Protein AF-A0A9E2NNM4-F1 (afdb_monomer_lite)

Secondary structure (DSSP, 8-state):
-HHHH--B-SSTTPPPB--HHHHHHHHHHTS---TTTSSSHHHHHHHHHHHTT--GGGGTTEEE-HHHHH---TT---HHHHHHHTTSSEEEEEETTTEEEEE-SSHHHHHHHHHHHHHHHS---------

Organism: NCBI:txid2838471

Structure (mmCIF, N/CA/C/O backbone):
data_AF-A0A9E2NNM4-F1
#
_entry.id   AF-A0A9E2NNM4-F1
#
loop_
_atom_site.group_PDB
_atom_site.id
_atom_site.type_symbol
_atom_site.label_atom_id
_atom_site.label_alt_id
_atom_site.label_comp_id
_atom_site.label_asym_id
_atom_site.label_entity_id
_atom_site.label_seq_id
_atom_site.pdbx_PDB_ins_code
_atom_site.Cartn_x
_atom_site.Cartn_y
_atom_site.Cartn_z
_atom_site.occupancy
_atom_site.B_iso_or_equiv
_atom_site.auth_seq_id
_atom_site.auth_comp_id
_atom_site.auth_asym_id
_atom_site.auth_atom_id
_atom_site.pdbx_PDB_model_num
ATOM 1 N N . MET A 1 1 ? -16.851 -2.921 10.189 1.00 48.88 1 MET A N 1
ATOM 2 C CA . MET A 1 1 ? -15.656 -3.778 10.384 1.00 48.88 1 MET A CA 1
ATOM 3 C C . MET A 1 1 ? -15.176 -4.403 9.088 1.00 48.88 1 MET A C 1
ATOM 5 O O . MET A 1 1 ? -14.120 -3.979 8.652 1.00 48.88 1 MET A O 1
ATOM 9 N N . LYS A 1 2 ? -15.917 -5.325 8.443 1.00 50.09 2 LYS A N 1
ATOM 10 C CA . LYS A 1 2 ? -15.456 -5.930 7.176 1.00 50.09 2 LYS A CA 1
ATOM 11 C C . LYS A 1 2 ? -15.072 -4.897 6.112 1.00 50.09 2 LYS A C 1
ATOM 13 O O . LYS A 1 2 ? -13.930 -4.844 5.707 1.00 50.09 2 LYS A O 1
ATOM 18 N N . GLN A 1 3 ? -15.972 -3.990 5.756 1.00 52.69 3 GLN A N 1
ATOM 19 C CA . GLN A 1 3 ? -15.699 -3.019 4.686 1.00 52.69 3 GLN A CA 1
ATOM 20 C C . GLN A 1 3 ? -14.535 -2.044 4.953 1.00 52.69 3 GLN A C 1
ATOM 22 O O . GLN A 1 3 ? -13.982 -1.535 3.990 1.00 52.69 3 GLN A O 1
ATOM 27 N N . GLN A 1 4 ? -14.160 -1.804 6.217 1.00 50.91 4 GLN A N 1
ATOM 28 C CA . GLN A 1 4 ? -13.125 -0.816 6.570 1.00 50.91 4 GLN A CA 1
ATOM 29 C C . GLN A 1 4 ? -11.740 -1.428 6.760 1.00 50.91 4 GLN A C 1
ATOM 31 O O . GLN A 1 4 ? -10.722 -0.770 6.581 1.00 50.91 4 GLN A O 1
ATOM 36 N N . TYR A 1 5 ? -11.685 -2.691 7.179 1.00 51.00 5 TYR A N 1
ATOM 37 C CA . TYR A 1 5 ? -10.430 -3.302 7.602 1.00 51.00 5 TYR A CA 1
ATOM 38 C C . TYR A 1 5 ? -10.123 -4.606 6.866 1.00 51.00 5 TYR A C 1
ATOM 40 O O . TYR A 1 5 ? -8.974 -5.025 6.903 1.00 51.00 5 TYR A O 1
ATOM 48 N N . ASP A 1 6 ? -11.120 -5.271 6.273 1.00 58.72 6 ASP A N 1
ATOM 49 C CA . ASP A 1 6 ? -10.962 -6.541 5.552 1.00 58.72 6 ASP A CA 1
ATOM 50 C C . ASP A 1 6 ? -10.355 -6.295 4.163 1.00 58.72 6 ASP A C 1
ATOM 52 O O . ASP A 1 6 ? -10.409 -5.179 3.637 1.00 58.72 6 ASP A O 1
ATOM 56 N N . GLY A 1 7 ? -9.795 -7.350 3.573 1.00 60.72 7 GLY A N 1
ATOM 57 C CA . GLY A 1 7 ? -9.241 -7.328 2.218 1.00 60.72 7 GLY A CA 1
ATOM 58 C C . GLY A 1 7 ? -7.717 -7.266 2.129 1.00 60.72 7 GLY A C 1
ATOM 59 O O . GLY A 1 7 ? -7.199 -7.357 1.021 1.00 60.72 7 GLY A O 1
ATOM 60 N N . TYR A 1 8 ? -6.978 -7.183 3.243 1.00 64.44 8 TYR A N 1
ATOM 61 C CA . TYR A 1 8 ? -5.522 -7.343 3.198 1.00 64.44 8 TYR A CA 1
ATOM 62 C C . TYR A 1 8 ? -5.153 -8.826 3.074 1.00 64.44 8 TYR A C 1
ATOM 64 O O . TYR A 1 8 ? -5.640 -9.652 3.839 1.00 64.44 8 TYR A O 1
ATOM 72 N N . HIS A 1 9 ? -4.276 -9.184 2.144 1.00 68.75 9 HIS A N 1
ATOM 73 C CA . HIS A 1 9 ? -3.866 -10.562 1.888 1.00 68.75 9 HIS A CA 1
ATOM 74 C C . HIS A 1 9 ? -2.354 -10.728 2.066 1.00 68.75 9 HIS A C 1
ATOM 76 O O . HIS A 1 9 ? -1.557 -10.026 1.449 1.00 68.75 9 HIS A O 1
ATOM 82 N N . PHE A 1 10 ? -1.961 -11.712 2.883 1.00 65.81 10 PHE A N 1
ATOM 83 C CA . PHE A 1 10 ? -0.558 -12.097 3.106 1.00 65.81 10 PHE A CA 1
ATOM 84 C C . PHE A 1 10 ? -0.097 -13.274 2.226 1.00 65.81 10 PHE A C 1
ATOM 86 O O . PHE A 1 10 ? 1.061 -13.672 2.300 1.00 65.81 10 PHE A O 1
ATOM 93 N N . SER A 1 11 ? -0.987 -13.897 1.444 1.00 65.56 11 SER A N 1
ATOM 94 C CA . SER A 1 11 ? -0.642 -15.080 0.643 1.00 65.56 11 SER A CA 1
ATOM 95 C C . SER A 1 11 ? -1.477 -15.197 -0.631 1.00 65.56 11 SER A C 1
ATOM 97 O O . SER A 1 11 ? -2.582 -14.662 -0.705 1.00 65.56 11 SER A O 1
ATOM 99 N N . LYS A 1 12 ? -0.961 -15.966 -1.602 1.00 63.03 12 LYS A N 1
ATOM 100 C CA . LYS A 1 12 ? -1.568 -16.217 -2.927 1.00 63.03 12 LYS A CA 1
ATOM 101 C C . LYS A 1 12 ? -3.003 -16.764 -2.876 1.00 63.03 12 LYS A C 1
ATOM 103 O O . LYS A 1 12 ? -3.746 -16.588 -3.831 1.00 63.03 12 LYS A O 1
ATOM 108 N N . GLN A 1 13 ? -3.372 -17.461 -1.801 1.00 59.34 13 GLN A N 1
ATOM 109 C CA . GLN A 1 13 ? -4.675 -18.126 -1.622 1.00 59.34 13 GLN A CA 1
ATOM 110 C C . GLN A 1 13 ? -5.333 -17.752 -0.282 1.00 59.34 13 GLN A C 1
ATOM 112 O O . GLN A 1 13 ? -6.146 -18.501 0.257 1.00 59.34 13 GLN A O 1
ATOM 117 N N . GLY A 1 14 ? -4.943 -16.616 0.297 1.00 57.97 14 GLY A N 1
ATOM 118 C CA . GLY A 1 14 ? -5.392 -16.215 1.624 1.00 57.97 14 GLY A CA 1
ATOM 119 C C . GLY A 1 14 ? -6.848 -15.760 1.658 1.00 57.97 14 GLY A C 1
ATOM 120 O O . GLY A 1 14 ? -7.365 -15.208 0.694 1.00 57.97 14 GLY A O 1
ATOM 121 N N . ILE A 1 15 ? -7.492 -15.944 2.809 1.00 61.75 15 ILE A N 1
ATOM 122 C CA . ILE A 1 15 ? -8.699 -15.194 3.171 1.00 61.75 15 ILE A CA 1
ATOM 123 C C . ILE A 1 15 ? -8.251 -13.756 3.461 1.00 61.75 15 ILE A C 1
ATOM 125 O O . ILE A 1 15 ? -7.211 -13.573 4.099 1.00 61.75 15 ILE A O 1
ATOM 129 N N . GLY A 1 16 ? -9.021 -12.759 3.020 1.00 61.41 16 GLY A N 1
ATOM 130 C CA . GLY A 1 16 ? -8.820 -11.370 3.428 1.00 61.41 16 GLY A CA 1
ATOM 131 C C . GLY A 1 16 ? -8.739 -11.278 4.951 1.00 61.41 16 GLY A C 1
ATOM 132 O O . GLY A 1 16 ? -9.567 -11.838 5.673 1.00 61.41 16 GLY A O 1
ATOM 133 N N . VAL A 1 17 ? -7.684 -10.650 5.450 1.00 63.28 17 VAL A N 1
ATOM 134 C CA . VAL A 1 17 ? -7.496 -10.415 6.875 1.00 63.28 17 VAL A CA 1
ATOM 135 C C . VAL A 1 17 ? -7.578 -8.935 7.175 1.00 63.28 17 VAL A C 1
ATOM 137 O O . VAL A 1 17 ? -7.352 -8.072 6.325 1.00 63.28 17 VAL A O 1
ATOM 140 N N . TYR A 1 18 ? -7.908 -8.651 8.428 1.00 62.16 18 TYR A N 1
ATOM 141 C CA . TYR A 1 18 ? -7.928 -7.292 8.913 1.00 62.16 18 TYR A CA 1
ATOM 142 C C . TYR A 1 18 ? -6.519 -6.707 8.960 1.00 62.16 18 TYR A C 1
ATOM 144 O O . TYR A 1 18 ? -5.602 -7.376 9.439 1.00 62.16 18 TYR A O 1
ATOM 152 N N . ASN A 1 19 ? -6.350 -5.452 8.536 1.00 67.69 19 ASN A N 1
ATOM 153 C CA . ASN A 1 19 ? -5.079 -4.755 8.726 1.00 67.69 19 ASN A CA 1
ATOM 154 C C . ASN A 1 19 ? -4.681 -4.764 10.215 1.00 67.69 19 ASN A C 1
ATOM 156 O O . ASN A 1 19 ? -5.420 -4.222 11.050 1.00 67.69 19 ASN A O 1
ATOM 160 N N . PRO A 1 20 ? -3.527 -5.364 10.572 1.00 62.47 20 PRO A N 1
ATOM 161 C CA . PRO A 1 20 ? -3.138 -5.546 11.968 1.00 62.47 20 PRO A CA 1
ATOM 162 C C . PRO A 1 20 ? -3.001 -4.220 12.718 1.00 62.47 20 PRO A C 1
ATOM 164 O O . PRO A 1 20 ? -3.361 -4.121 13.890 1.00 62.47 20 PRO A O 1
ATOM 167 N N . PHE A 1 21 ? -2.523 -3.180 12.037 1.00 64.88 21 PHE A N 1
ATOM 168 C CA . PHE A 1 21 ? -2.330 -1.856 12.607 1.00 64.88 21 PHE A CA 1
ATOM 169 C C . PHE A 1 21 ? -3.664 -1.155 12.895 1.00 64.88 21 PHE A C 1
ATOM 171 O O . PHE A 1 21 ? -3.857 -0.595 13.982 1.00 64.88 21 PHE A O 1
ATOM 178 N N . SER A 1 22 ? -4.620 -1.229 11.968 1.00 65.06 22 SER A N 1
ATOM 179 C CA . SER A 1 22 ? -5.970 -0.697 12.174 1.00 65.06 22 SER A CA 1
ATOM 180 C C . SER A 1 22 ? -6.686 -1.413 13.320 1.00 65.06 22 SER A C 1
ATOM 182 O O . SER A 1 22 ? -7.300 -0.762 14.167 1.00 65.06 22 SER A O 1
ATOM 184 N N . LEU A 1 23 ? -6.549 -2.741 13.398 1.00 68.31 23 LEU A N 1
ATOM 185 C CA . LEU A 1 23 ? -7.165 -3.563 14.438 1.00 68.31 23 LEU A CA 1
ATOM 186 C C . LEU A 1 23 ? -6.614 -3.227 15.836 1.00 68.31 23 LEU A C 1
ATOM 188 O O . LEU A 1 23 ? -7.382 -3.038 16.780 1.00 68.31 23 LEU A O 1
ATOM 192 N N . LEU A 1 24 ? -5.289 -3.087 15.964 1.00 71.06 24 LEU A N 1
ATOM 193 C CA . LEU A 1 24 ? -4.633 -2.690 17.215 1.00 71.06 24 LEU A CA 1
ATOM 194 C C . LEU A 1 24 ? -5.104 -1.311 17.697 1.00 71.06 24 LEU A C 1
ATOM 196 O O . LEU A 1 24 ? -5.375 -1.131 18.886 1.00 71.06 24 LEU A O 1
ATOM 200 N N . ASN A 1 25 ? -5.238 -0.341 16.789 1.00 63.84 25 ASN A N 1
ATOM 201 C CA . ASN A 1 25 ? -5.719 0.995 17.138 1.00 63.84 25 ASN A CA 1
ATOM 202 C C . ASN A 1 25 ? -7.202 1.005 17.521 1.00 63.84 25 ASN A C 1
ATOM 204 O O . ASN A 1 25 ? -7.552 1.641 18.517 1.00 63.84 25 ASN A O 1
ATOM 208 N N . ALA A 1 26 ? -8.045 0.257 16.804 1.00 72.81 26 ALA A N 1
ATOM 209 C CA . ALA A 1 26 ? -9.456 0.101 17.145 1.00 72.81 26 ALA A CA 1
ATOM 210 C C . ALA A 1 26 ? -9.636 -0.522 18.536 1.00 72.81 26 ALA A C 1
ATOM 212 O O . ALA A 1 26 ? -10.417 -0.018 19.343 1.00 72.81 26 ALA A O 1
ATOM 213 N N . PHE A 1 27 ? -8.853 -1.550 18.882 1.00 76.06 27 PHE A N 1
ATOM 214 C CA . PHE A 1 27 ? -8.879 -2.121 20.231 1.00 76.06 27 PHE A CA 1
ATOM 215 C C . PHE A 1 27 ? -8.355 -1.156 21.296 1.00 76.06 27 PHE A C 1
ATOM 217 O O . PHE A 1 27 ? -8.937 -1.060 22.378 1.00 76.06 27 PHE A O 1
ATOM 224 N N . LYS A 1 28 ? -7.286 -0.412 20.996 1.00 74.88 28 LYS A N 1
ATOM 225 C CA . LYS A 1 28 ? -6.687 0.548 21.930 1.00 74.88 28 LYS A CA 1
ATOM 226 C C . LYS A 1 28 ? -7.622 1.716 22.246 1.00 74.88 28 LYS A C 1
ATOM 228 O O . LYS A 1 28 ? -7.695 2.139 23.397 1.00 74.88 28 LYS A O 1
ATOM 233 N N . LYS A 1 29 ? -8.314 2.247 21.237 1.00 74.19 29 LYS A N 1
ATOM 234 C CA . LYS A 1 29 ? -9.179 3.430 21.359 1.00 74.19 29 LYS A CA 1
ATOM 235 C C . LYS A 1 29 ? -10.654 3.092 21.578 1.00 74.19 29 LYS A C 1
ATOM 237 O O . LYS A 1 29 ? -11.421 3.975 21.941 1.00 74.19 29 LYS A O 1
ATOM 242 N N . LYS A 1 30 ? -11.029 1.814 21.437 1.00 77.50 30 LYS A N 1
ATOM 243 C CA . LYS A 1 30 ? -12.399 1.293 21.591 1.00 77.50 30 LYS A CA 1
ATOM 244 C C . LYS A 1 30 ? -13.422 1.980 20.680 1.00 77.50 30 LYS A C 1
ATOM 246 O O . LYS A 1 30 ? -14.606 2.021 20.997 1.00 77.50 30 LYS A O 1
ATOM 251 N N . GLU A 1 31 ? -12.971 2.489 19.544 1.00 70.69 31 GLU A N 1
ATOM 252 C CA . GLU A 1 31 ? -13.806 3.099 18.515 1.00 70.69 31 GLU A CA 1
ATOM 253 C C . GLU A 1 31 ? -13.380 2.540 17.153 1.00 70.69 31 GLU A C 1
ATOM 255 O O . GLU A 1 31 ? -12.232 2.138 16.957 1.00 70.69 31 GLU A O 1
ATOM 260 N N . ILE A 1 32 ? -14.317 2.495 16.213 1.00 64.56 32 ILE A N 1
ATOM 261 C CA . ILE A 1 32 ? -14.016 2.201 14.815 1.00 64.56 32 ILE A CA 1
ATOM 262 C C . ILE A 1 32 ? -13.737 3.546 14.137 1.00 64.56 32 ILE A C 1
ATOM 264 O O . ILE A 1 32 ? -14.580 4.438 14.170 1.00 64.56 32 ILE A O 1
ATOM 268 N N . SER A 1 33 ? -12.548 3.705 13.563 1.00 59.47 33 SER A N 1
ATOM 269 C CA . SER A 1 33 ? -12.111 4.923 12.869 1.00 59.47 33 SER A CA 1
ATOM 270 C C . SER A 1 33 ? -11.092 4.578 11.779 1.00 59.47 33 SER A C 1
ATOM 272 O O . SER A 1 33 ? -10.580 3.456 11.743 1.00 59.47 33 SER A O 1
ATOM 274 N N . ASP A 1 34 ? -10.748 5.541 10.930 1.00 58.94 34 ASP A N 1
ATOM 275 C CA . ASP A 1 34 ? -9.881 5.364 9.754 1.00 58.94 34 ASP A CA 1
ATOM 276 C C . ASP A 1 34 ? -8.396 5.293 10.168 1.00 58.94 34 ASP A C 1
ATOM 278 O O . ASP A 1 34 ? -7.534 6.068 9.747 1.00 58.94 34 ASP A O 1
ATOM 282 N N . TYR A 1 35 ? -8.070 4.374 11.079 1.00 59.78 35 TYR A N 1
ATOM 283 C CA . TYR A 1 35 ? -6.713 4.158 11.584 1.00 59.78 35 TYR A CA 1
ATOM 284 C C . TYR A 1 35 ? -5.763 3.613 10.534 1.00 59.78 35 TYR A C 1
ATOM 286 O O . TYR A 1 35 ? -4.557 3.683 10.741 1.00 59.78 35 TYR A O 1
ATOM 294 N N . TRP A 1 36 ? -6.299 3.087 9.431 1.00 57.78 36 TRP A N 1
ATOM 295 C CA . TRP A 1 36 ? -5.505 2.787 8.244 1.00 57.78 36 TRP A CA 1
ATOM 296 C C . TRP A 1 36 ? -4.807 4.046 7.718 1.00 57.78 36 TRP A C 1
ATOM 298 O O . TRP A 1 36 ? -3.655 4.001 7.302 1.00 57.78 36 TRP A O 1
ATOM 308 N N . PHE A 1 37 ? -5.496 5.184 7.802 1.00 52.81 37 PHE A N 1
ATOM 309 C CA . PHE A 1 37 ? -5.099 6.424 7.156 1.00 52.81 37 PHE A CA 1
ATOM 310 C C . PHE A 1 37 ? -4.441 7.434 8.117 1.00 52.81 37 PHE A C 1
ATOM 312 O O . PHE A 1 37 ? -3.520 8.161 7.757 1.00 52.81 37 PHE A O 1
ATOM 319 N N . LYS A 1 38 ? -4.885 7.487 9.381 1.00 52.81 38 LYS A N 1
ATOM 320 C CA . LYS A 1 38 ? -4.609 8.615 10.297 1.00 52.81 38 LYS A CA 1
ATOM 321 C C . LYS A 1 38 ? -3.221 8.689 10.956 1.00 52.81 38 LYS A C 1
ATOM 323 O O . LYS A 1 38 ? -2.971 9.652 11.680 1.00 52.81 38 LYS A O 1
ATOM 328 N N . THR A 1 39 ? -2.317 7.726 10.783 1.00 52.19 39 THR A N 1
ATOM 329 C CA . THR A 1 39 ? -1.077 7.661 11.587 1.00 52.19 39 THR A CA 1
ATOM 330 C C . THR A 1 39 ? 0.187 7.999 10.799 1.00 52.19 39 THR A C 1
ATOM 332 O O . THR A 1 39 ? 0.987 7.120 10.527 1.00 52.19 39 THR A O 1
ATOM 335 N N . GLY A 1 40 ? 0.409 9.271 10.457 1.00 49.56 40 GLY A N 1
ATOM 336 C CA . GLY A 1 40 ? 1.728 9.800 10.045 1.00 49.56 40 GLY A CA 1
ATOM 337 C C . GLY A 1 40 ? 2.325 9.310 8.710 1.00 49.56 40 GLY A C 1
ATOM 338 O O . GLY A 1 40 ? 3.175 9.992 8.148 1.00 49.56 40 GLY A O 1
ATOM 339 N N . THR A 1 41 ? 1.856 8.192 8.163 1.00 59.19 41 THR A N 1
ATOM 340 C CA . THR A 1 41 ? 2.239 7.605 6.873 1.00 59.19 41 THR A CA 1
ATOM 341 C C . THR A 1 41 ? 1.884 8.451 5.639 1.00 59.19 41 THR A C 1
ATOM 343 O O . THR A 1 41 ? 2.665 8.424 4.688 1.00 59.19 41 THR A O 1
ATOM 346 N N . PRO A 1 42 ? 0.785 9.240 5.610 1.00 63.91 42 PRO A N 1
ATOM 347 C CA . PRO A 1 42 ? 0.361 9.896 4.375 1.00 63.91 42 PRO A CA 1
ATOM 348 C C . PRO A 1 42 ? 1.397 10.879 3.808 1.00 63.91 42 PRO A C 1
ATOM 350 O O . PRO A 1 42 ? 1.716 10.821 2.628 1.00 63.91 42 PRO A O 1
ATOM 353 N N . THR A 1 43 ? 2.004 11.736 4.637 1.00 66.94 43 THR A N 1
ATOM 354 C CA . THR A 1 43 ? 2.987 12.734 4.167 1.00 66.94 43 THR A CA 1
ATOM 355 C C . THR A 1 43 ? 4.304 12.107 3.705 1.00 66.94 43 THR A C 1
ATOM 357 O O . THR A 1 43 ? 4.932 12.617 2.782 1.00 66.94 43 THR A O 1
ATOM 360 N N . PHE A 1 44 ? 4.735 11.008 4.330 1.00 75.44 44 PHE A N 1
ATOM 361 C CA . PHE A 1 44 ? 5.927 10.278 3.897 1.00 75.44 44 PHE A CA 1
ATOM 362 C C . PHE A 1 44 ? 5.704 9.607 2.536 1.00 75.44 44 PHE A C 1
ATOM 364 O O . PHE A 1 44 ? 6.535 9.761 1.646 1.00 75.44 44 PHE A O 1
ATOM 371 N N . LEU A 1 45 ? 4.555 8.951 2.342 1.00 77.81 45 LEU A N 1
ATOM 372 C CA . LEU A 1 45 ? 4.206 8.313 1.069 1.00 77.81 45 LEU A CA 1
ATOM 373 C C . LEU A 1 45 ? 4.034 9.314 -0.073 1.00 77.81 45 LEU A C 1
ATOM 375 O O . LEU A 1 45 ? 4.434 9.021 -1.193 1.00 77.81 45 LEU A O 1
ATOM 379 N N . VAL A 1 46 ? 3.497 10.507 0.203 1.00 77.38 46 VAL A N 1
ATOM 380 C CA . VAL A 1 46 ? 3.443 11.589 -0.794 1.00 77.38 46 VAL A CA 1
ATOM 381 C C . VAL A 1 46 ? 4.849 11.917 -1.292 1.00 77.38 46 VAL A C 1
ATOM 383 O O . VAL A 1 46 ? 5.091 11.910 -2.495 1.00 77.38 46 VAL A O 1
ATOM 386 N N . LYS A 1 47 ? 5.784 12.170 -0.367 1.00 78.50 47 LYS A N 1
ATOM 387 C CA . LYS A 1 47 ? 7.169 12.525 -0.709 1.00 78.50 47 LYS A CA 1
ATOM 388 C C . LYS A 1 47 ? 7.874 11.404 -1.461 1.00 78.50 47 LYS A C 1
ATOM 390 O O . LYS A 1 47 ? 8.624 11.685 -2.384 1.00 78.50 47 LYS A O 1
ATOM 395 N N . LEU A 1 48 ? 7.616 10.161 -1.067 1.00 84.00 48 LEU A N 1
ATOM 396 C CA . LEU A 1 48 ? 8.116 8.965 -1.734 1.00 84.00 48 LEU A CA 1
ATOM 397 C C . LEU A 1 48 ? 7.653 8.904 -3.198 1.00 84.00 48 LEU A C 1
ATOM 399 O O . LEU A 1 48 ? 8.475 8.794 -4.100 1.00 84.00 48 LEU A O 1
ATOM 403 N N . LEU A 1 49 ? 6.343 9.023 -3.432 1.00 84.81 49 LEU A N 1
ATOM 404 C CA . LEU A 1 49 ? 5.753 8.969 -4.773 1.00 84.81 49 LEU A CA 1
ATOM 405 C C . LEU A 1 49 ? 6.242 10.119 -5.659 1.00 84.81 49 LEU 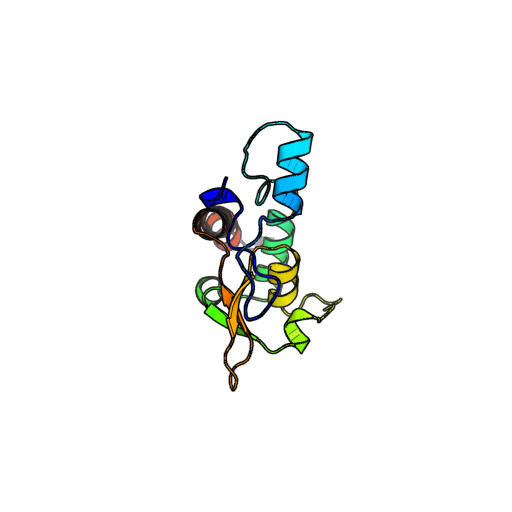A C 1
ATOM 407 O O . LEU A 1 49 ? 6.580 9.886 -6.814 1.00 84.81 49 LEU A O 1
ATOM 411 N N . GLN A 1 50 ? 6.342 11.330 -5.101 1.00 80.56 50 GLN A N 1
ATOM 412 C CA . GLN A 1 50 ? 6.877 12.503 -5.797 1.00 80.56 50 GLN A CA 1
ATOM 413 C C . GLN A 1 50 ? 8.357 12.344 -6.152 1.00 80.56 50 GLN A C 1
ATOM 415 O O . GLN A 1 50 ? 8.752 12.653 -7.270 1.00 80.56 50 GLN A O 1
ATOM 420 N N . ALA A 1 51 ? 9.180 11.852 -5.220 1.00 83.38 51 ALA A N 1
ATOM 421 C CA . ALA A 1 51 ? 10.603 11.621 -5.467 1.00 83.38 51 ALA A CA 1
ATOM 422 C C . ALA A 1 51 ? 10.840 10.560 -6.555 1.00 83.38 51 ALA A C 1
ATOM 424 O O . ALA 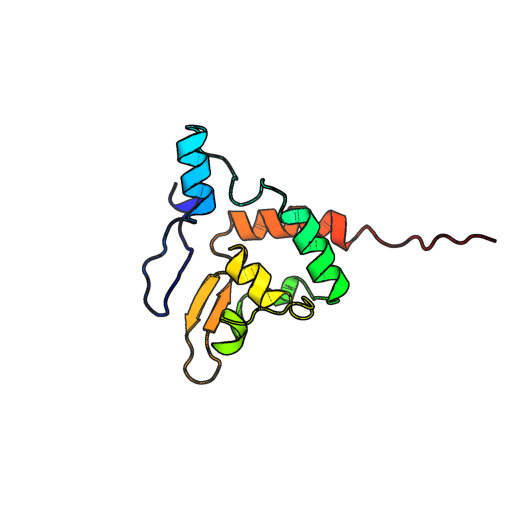A 1 51 ? 11.823 10.652 -7.287 1.00 83.38 51 ALA A O 1
ATOM 425 N N . ALA A 1 52 ? 9.931 9.589 -6.670 1.00 84.00 52 ALA A N 1
ATOM 426 C CA . ALA A 1 52 ? 9.941 8.561 -7.705 1.00 84.00 52 ALA A CA 1
ATOM 427 C C . ALA A 1 52 ? 9.237 8.980 -9.017 1.00 84.00 52 ALA A C 1
ATOM 429 O O . ALA A 1 52 ? 9.177 8.168 -9.937 1.00 84.00 52 ALA A O 1
ATOM 430 N N . ASP A 1 53 ? 8.684 10.200 -9.103 1.00 83.38 53 ASP A N 1
ATOM 431 C CA . ASP A 1 53 ? 7.845 10.687 -10.216 1.00 83.38 53 ASP A CA 1
ATOM 432 C C . ASP A 1 53 ? 6.755 9.676 -10.633 1.00 83.38 53 ASP A C 1
ATOM 434 O O . ASP A 1 53 ? 6.530 9.370 -11.807 1.00 83.38 53 ASP A O 1
ATOM 438 N N . TYR A 1 54 ? 6.097 9.072 -9.638 1.00 84.75 54 TYR A N 1
ATOM 439 C CA . TYR A 1 54 ? 5.213 7.939 -9.885 1.00 84.75 54 TYR A CA 1
ATOM 440 C C . TYR A 1 54 ? 3.850 8.383 -10.430 1.00 84.75 54 TYR A C 1
ATOM 442 O O . TYR A 1 54 ? 3.208 9.303 -9.916 1.00 84.75 54 TYR A O 1
ATOM 450 N N . ASN A 1 55 ? 3.344 7.678 -11.439 1.00 84.75 55 ASN A N 1
ATOM 451 C CA . ASN A 1 55 ? 2.026 7.941 -12.008 1.00 84.75 55 ASN A CA 1
ATOM 452 C C . ASN A 1 55 ? 0.931 7.263 -11.162 1.00 84.75 55 ASN A C 1
ATOM 454 O O . ASN A 1 55 ? 0.740 6.052 -11.244 1.00 84.75 55 ASN A O 1
ATOM 458 N N . LEU A 1 56 ? 0.199 8.034 -10.350 1.00 82.00 56 LEU A N 1
ATOM 459 C CA . LEU A 1 56 ? -0.768 7.505 -9.371 1.00 82.00 56 LEU A CA 1
ATOM 460 C C . LEU A 1 56 ? -1.825 6.538 -9.953 1.00 82.00 56 LEU A C 1
ATOM 462 O O . LEU A 1 56 ? -2.040 5.488 -9.347 1.00 82.00 56 LEU A O 1
ATOM 466 N N . PRO A 1 57 ? -2.458 6.804 -11.116 1.00 82.56 57 PRO A N 1
ATOM 467 C CA . PRO A 1 57 ? -3.311 5.832 -11.804 1.00 82.56 57 PRO A CA 1
ATOM 468 C C . PRO A 1 57 ? -2.697 4.444 -12.012 1.00 82.56 57 PRO A C 1
ATOM 470 O O . PRO A 1 57 ? -3.434 3.461 -12.075 1.00 82.56 57 PRO A O 1
ATOM 473 N N . GLN A 1 58 ? -1.369 4.347 -12.124 1.00 85.69 58 GLN A N 1
ATOM 474 C CA . GLN A 1 58 ? -0.687 3.071 -12.322 1.00 85.69 58 GLN A CA 1
ATOM 475 C C . GLN A 1 58 ? -0.642 2.224 -11.058 1.00 85.69 58 GLN A C 1
ATOM 477 O O . GLN A 1 58 ? -0.436 1.034 -11.191 1.00 85.69 58 GLN A O 1
ATOM 482 N N . LEU A 1 59 ? -0.903 2.765 -9.862 1.00 86.81 59 LEU A N 1
ATOM 483 C CA . LEU A 1 59 ? -0.896 1.990 -8.611 1.00 86.81 59 LEU A CA 1
ATOM 484 C C . LEU A 1 59 ? -1.968 0.894 -8.562 1.00 86.81 59 LEU A C 1
ATOM 486 O O . LEU A 1 59 ? -1.901 -0.010 -7.729 1.00 86.81 59 LEU A O 1
ATOM 490 N N . LYS A 1 60 ? -2.959 0.961 -9.454 1.00 87.12 60 LYS A N 1
ATOM 491 C CA . LYS A 1 60 ? -4.045 -0.005 -9.518 1.00 87.12 60 LYS A CA 1
ATOM 492 C C . LYS A 1 60 ? -3.687 -1.194 -10.401 1.00 87.12 60 LYS A C 1
ATOM 494 O O . LYS A 1 60 ? -3.517 -1.060 -11.610 1.00 87.12 60 LYS A O 1
ATOM 499 N N . GLY A 1 61 ? -3.696 -2.385 -9.809 1.00 89.12 61 GLY A N 1
ATOM 500 C CA . GLY A 1 61 ? -3.566 -3.635 -10.552 1.00 89.12 61 GLY A CA 1
ATOM 501 C C . GLY A 1 61 ? -2.174 -3.876 -11.133 1.00 89.12 61 GLY A C 1
ATOM 502 O O . GLY A 1 61 ? -2.081 -4.512 -12.183 1.00 89.12 61 GLY A O 1
ATOM 503 N N . ILE A 1 62 ? -1.128 -3.381 -10.472 1.00 91.75 62 ILE A N 1
ATOM 504 C CA . ILE A 1 62 ? 0.268 -3.608 -10.867 1.00 91.75 62 ILE A CA 1
ATOM 505 C C . ILE A 1 62 ? 0.665 -5.063 -10.684 1.00 91.75 62 ILE A C 1
ATOM 507 O O . ILE A 1 62 ? 0.187 -5.724 -9.765 1.00 91.75 62 ILE A O 1
ATOM 511 N N . TYR A 1 63 ? 1.585 -5.535 -11.517 1.00 92.94 63 TYR A N 1
ATOM 512 C CA . TYR A 1 63 ? 2.234 -6.827 -11.341 1.00 92.94 63 TYR A CA 1
ATOM 513 C C . TYR A 1 63 ? 3.661 -6.631 -10.845 1.00 92.94 63 TYR A C 1
ATOM 515 O O . TYR A 1 63 ? 4.387 -5.792 -11.374 1.00 92.94 63 TYR A O 1
ATOM 523 N N . VAL A 1 64 ? 4.044 -7.407 -9.835 1.00 91.19 64 VAL A N 1
ATOM 524 C CA . VAL A 1 64 ? 5.389 -7.407 -9.260 1.00 91.19 64 VAL A CA 1
ATOM 525 C C . VAL A 1 64 ? 5.878 -8.825 -9.013 1.00 91.19 64 VAL A C 1
ATOM 527 O O . VAL A 1 64 ? 5.094 -9.741 -8.745 1.00 91.19 64 VAL A O 1
ATOM 530 N N . ASP A 1 65 ? 7.191 -9.011 -9.070 1.00 89.50 65 ASP A N 1
ATOM 531 C CA . ASP A 1 65 ? 7.792 -10.277 -8.682 1.00 89.50 65 ASP A CA 1
ATOM 532 C C . ASP A 1 65 ? 7.886 -10.414 -7.149 1.00 89.50 65 ASP A C 1
ATOM 534 O O . ASP A 1 65 ? 7.601 -9.498 -6.373 1.00 89.50 65 ASP A O 1
ATOM 538 N N . GLU A 1 66 ? 8.251 -11.610 -6.690 1.00 83.94 66 GLU A N 1
ATOM 539 C CA . GLU A 1 66 ? 8.403 -11.890 -5.260 1.00 83.94 66 GLU A CA 1
ATOM 540 C C . GLU A 1 66 ? 9.532 -11.074 -4.615 1.00 83.94 66 GLU A C 1
ATOM 542 O O . GLU A 1 66 ? 9.431 -10.696 -3.447 1.00 83.94 66 GLU A O 1
ATOM 547 N N . SER A 1 67 ? 10.582 -10.763 -5.380 1.00 83.69 67 SER A N 1
ATOM 548 C CA . SER A 1 67 ? 11.727 -10.007 -4.884 1.00 83.69 67 SER A CA 1
ATOM 549 C C . SER A 1 67 ? 11.337 -8.569 -4.547 1.00 83.69 67 SER A C 1
ATOM 551 O O . SER A 1 67 ? 11.748 -8.084 -3.495 1.00 83.69 67 SER A O 1
ATOM 553 N N . THR A 1 68 ? 10.446 -7.947 -5.330 1.00 83.44 68 THR A N 1
ATOM 554 C CA . THR A 1 68 ? 9.863 -6.627 -5.045 1.00 83.44 68 THR A CA 1
ATOM 555 C C . THR A 1 68 ? 9.083 -6.618 -3.730 1.00 83.44 68 THR A C 1
ATOM 557 O O . THR A 1 68 ? 9.185 -5.667 -2.966 1.00 83.44 68 THR A O 1
ATOM 560 N N . LEU A 1 69 ? 8.335 -7.676 -3.398 1.00 78.38 69 LEU A N 1
ATOM 561 C CA . LEU A 1 69 ? 7.586 -7.721 -2.130 1.00 78.38 69 LEU A CA 1
ATOM 562 C C . LEU A 1 69 ? 8.500 -7.800 -0.902 1.00 78.38 69 LEU A C 1
ATOM 564 O O . LEU A 1 69 ? 8.145 -7.325 0.178 1.00 78.38 69 LEU A O 1
ATOM 568 N N . THR A 1 70 ? 9.665 -8.424 -1.070 1.00 70.31 70 THR A N 1
ATOM 569 C CA . THR A 1 70 ? 10.657 -8.631 -0.006 1.00 70.31 70 THR A CA 1
ATOM 570 C C . THR A 1 70 ? 11.773 -7.593 0.004 1.00 70.31 70 THR A C 1
ATOM 572 O O . THR A 1 70 ? 12.641 -7.651 0.878 1.00 70.31 70 THR A O 1
ATOM 575 N N . SER A 1 71 ? 11.784 -6.662 -0.953 1.00 74.50 71 SER A N 1
ATOM 576 C CA . SER A 1 71 ? 12.865 -5.698 -1.059 1.00 74.50 71 SER A CA 1
ATOM 577 C C . SER A 1 71 ? 12.804 -4.703 0.099 1.00 74.50 71 SER A C 1
ATOM 579 O O . SER A 1 71 ? 11.753 -4.199 0.507 1.00 74.50 71 SER A O 1
ATOM 581 N N . VAL A 1 72 ? 13.982 -4.445 0.654 1.00 60.06 72 VAL A N 1
ATOM 582 C CA . VAL A 1 72 ? 14.228 -3.351 1.586 1.00 60.06 72 VAL A CA 1
ATOM 583 C C . VAL A 1 72 ? 14.983 -2.320 0.766 1.00 60.06 72 VAL A C 1
ATOM 585 O O . VAL A 1 72 ? 16.210 -2.292 0.773 1.00 60.06 72 VAL A O 1
ATOM 588 N N . ASP A 1 73 ? 14.262 -1.569 -0.065 1.00 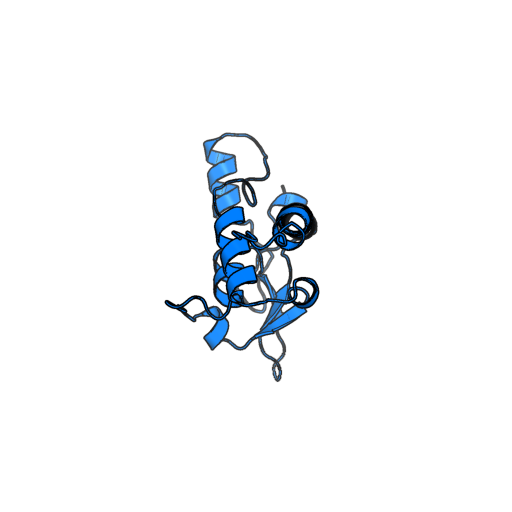62.03 73 ASP A N 1
ATOM 589 C CA . ASP A 1 73 ? 14.883 -0.496 -0.834 1.00 62.03 73 ASP A CA 1
ATOM 590 C C . ASP A 1 73 ? 15.254 0.640 0.126 1.00 62.03 73 ASP A C 1
ATOM 592 O O . ASP A 1 73 ? 14.440 1.501 0.451 1.00 62.03 73 ASP A O 1
ATOM 596 N N . GLU A 1 74 ? 16.491 0.615 0.625 1.00 55.47 74 GLU A N 1
ATOM 597 C CA . GLU A 1 74 ? 17.021 1.639 1.530 1.00 55.47 74 GLU A CA 1
ATOM 598 C C . GLU A 1 74 ? 16.967 3.039 0.894 1.00 55.47 74 GLU A C 1
ATOM 600 O O . GLU A 1 74 ? 16.771 4.034 1.598 1.00 55.47 74 GLU A O 1
ATOM 605 N N . ASN A 1 75 ? 17.056 3.114 -0.439 1.00 59.28 75 ASN A N 1
ATOM 606 C CA . ASN A 1 75 ? 17.004 4.360 -1.202 1.00 59.28 75 ASN A CA 1
ATOM 607 C C . ASN A 1 75 ? 15.589 4.752 -1.623 1.00 59.28 75 ASN A C 1
ATOM 609 O O . ASN A 1 75 ? 15.412 5.866 -2.115 1.00 59.28 75 ASN A O 1
ATOM 613 N N . HIS A 1 76 ? 14.598 3.885 -1.392 1.00 65.19 76 HIS A N 1
ATOM 614 C CA . HIS A 1 76 ? 13.191 4.182 -1.631 1.00 65.19 76 HIS A CA 1
ATOM 615 C C . HIS A 1 76 ? 12.903 4.661 -3.075 1.00 65.19 76 HIS A C 1
ATOM 617 O O . HIS A 1 76 ? 12.048 5.520 -3.290 1.00 65.19 76 HIS A O 1
ATOM 623 N N . ALA A 1 77 ? 13.641 4.136 -4.058 1.00 71.31 77 ALA A N 1
ATOM 624 C CA . ALA A 1 77 ? 13.502 4.490 -5.468 1.00 71.31 77 ALA A CA 1
ATOM 625 C C . ALA A 1 77 ? 12.237 3.875 -6.081 1.00 71.31 77 ALA A C 1
ATOM 627 O O . ALA A 1 77 ? 11.597 4.501 -6.924 1.00 71.31 77 ALA A O 1
ATOM 628 N N . ASP A 1 78 ? 11.862 2.672 -5.636 1.00 83.94 78 ASP A N 1
ATOM 629 C CA . ASP A 1 78 ? 10.573 2.066 -5.962 1.00 83.94 78 ASP A CA 1
ATOM 630 C C . ASP A 1 78 ? 9.582 2.255 -4.794 1.00 83.94 78 ASP A C 1
ATOM 632 O O . ASP A 1 78 ? 9.819 1.749 -3.691 1.00 83.94 78 ASP A O 1
ATOM 636 N N . PRO A 1 79 ? 8.451 2.962 -4.991 1.00 86.94 79 PRO A N 1
ATOM 637 C CA . PRO A 1 79 ? 7.456 3.146 -3.941 1.00 86.94 79 PRO A CA 1
ATOM 638 C C . PRO A 1 79 ? 6.644 1.879 -3.630 1.00 86.94 79 PRO A C 1
ATOM 640 O O . PRO A 1 79 ? 6.006 1.806 -2.574 1.00 86.94 79 PRO A O 1
ATOM 643 N N . ILE A 1 80 ? 6.625 0.883 -4.522 1.00 89.62 80 ILE A N 1
ATOM 644 C CA . ILE A 1 80 ? 5.718 -0.265 -4.421 1.00 89.62 80 ILE A CA 1
ATOM 645 C C . ILE A 1 80 ? 5.947 -1.143 -3.179 1.00 89.62 80 ILE A C 1
ATOM 647 O O . ILE A 1 80 ? 4.965 -1.412 -2.475 1.00 89.62 80 ILE A O 1
ATOM 651 N N . PRO A 1 81 ? 7.182 -1.560 -2.834 1.00 85.88 81 PRO A N 1
ATOM 652 C CA . PRO A 1 81 ? 7.438 -2.360 -1.634 1.00 85.88 81 PRO A CA 1
ATOM 653 C C . PRO A 1 81 ? 6.952 -1.656 -0.364 1.00 85.88 81 PRO A C 1
ATOM 655 O O . PRO A 1 81 ? 6.330 -2.270 0.503 1.00 85.88 81 PRO A O 1
ATOM 658 N N . VAL A 1 82 ? 7.162 -0.340 -0.281 1.00 84.06 82 VAL A N 1
ATOM 659 C CA . VAL A 1 82 ? 6.759 0.484 0.864 1.00 84.06 82 VAL A CA 1
ATOM 660 C C . VAL A 1 82 ? 5.240 0.577 0.959 1.00 84.06 82 VAL A C 1
ATOM 662 O O . VAL A 1 82 ? 4.682 0.417 2.045 1.00 84.06 82 VAL A O 1
ATOM 665 N N . LEU A 1 83 ? 4.548 0.801 -0.161 1.00 86.19 83 LEU A N 1
ATOM 666 C CA . LEU A 1 83 ? 3.083 0.829 -0.210 1.00 86.19 83 LEU A CA 1
ATOM 667 C C . LEU A 1 83 ? 2.473 -0.524 0.167 1.00 86.19 83 LEU A C 1
ATOM 669 O O . LEU A 1 83 ? 1.462 -0.559 0.867 1.00 86.19 83 LEU A O 1
ATOM 673 N N . PHE A 1 84 ? 3.098 -1.628 -0.241 1.00 85.06 84 PHE A N 1
ATOM 674 C CA . PHE A 1 84 ? 2.680 -2.970 0.154 1.00 85.06 84 PHE A CA 1
ATOM 675 C C . PHE A 1 84 ? 2.888 -3.212 1.658 1.00 85.06 84 PHE A C 1
ATOM 677 O O . PHE A 1 84 ? 1.946 -3.555 2.368 1.00 85.06 84 PHE A O 1
ATOM 684 N N . GLN A 1 85 ? 4.091 -2.951 2.179 1.00 77.31 85 GLN A N 1
ATOM 685 C CA . GLN A 1 85 ? 4.435 -3.166 3.593 1.00 77.31 85 GLN A CA 1
ATOM 686 C C . GLN A 1 85 ? 3.641 -2.264 4.549 1.00 77.31 85 GLN A C 1
ATOM 688 O O . GLN A 1 85 ? 3.297 -2.674 5.658 1.00 77.31 85 GLN A O 1
ATOM 693 N N . SER A 1 86 ? 3.330 -1.037 4.122 1.00 77.38 86 SER A N 1
ATOM 694 C CA . SER A 1 86 ? 2.483 -0.104 4.877 1.00 77.38 86 SER A CA 1
ATOM 695 C C . SER A 1 86 ? 0.984 -0.384 4.727 1.00 77.38 86 SER A C 1
ATOM 697 O O . SER A 1 86 ? 0.176 0.196 5.454 1.00 77.38 86 SER A O 1
ATOM 699 N N . GLY A 1 87 ? 0.606 -1.296 3.828 1.00 79.25 87 GLY A N 1
ATOM 700 C CA . GLY A 1 87 ? -0.764 -1.745 3.630 1.00 79.25 87 GLY A CA 1
ATOM 701 C C . GLY A 1 87 ? -1.608 -0.866 2.712 1.00 79.25 87 GLY A C 1
ATOM 702 O O . GLY A 1 87 ? -2.815 -1.048 2.659 1.00 79.25 87 GLY A O 1
ATOM 703 N N . TYR A 1 88 ? -1.0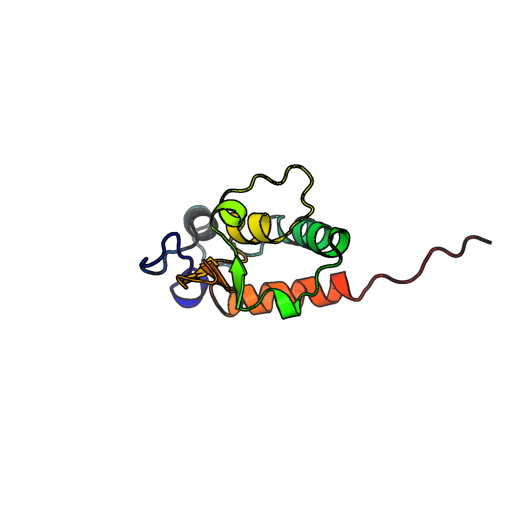47 0.089 1.977 1.00 83.25 88 TYR A N 1
ATOM 704 C CA . TYR A 1 88 ? -1.823 0.802 0.951 1.00 83.25 88 TYR A CA 1
ATOM 705 C C . TYR A 1 88 ? -2.101 -0.077 -0.266 1.00 83.25 88 TYR A C 1
ATOM 707 O O . TYR A 1 88 ? -3.162 0.035 -0.872 1.00 83.25 88 TYR A O 1
ATOM 715 N N . LEU A 1 89 ? -1.187 -0.998 -0.562 1.00 88.44 89 LEU A N 1
ATOM 716 C CA . LEU A 1 89 ? -1.379 -2.046 -1.550 1.00 88.44 89 LEU A CA 1
ATOM 717 C C . LEU A 1 89 ? -1.408 -3.416 -0.879 1.00 88.44 89 LEU A C 1
ATOM 719 O O . LEU A 1 89 ? -0.803 -3.642 0.168 1.00 88.44 89 LEU A O 1
ATOM 723 N N . THR A 1 90 ? -2.117 -4.349 -1.495 1.00 88.88 90 THR A N 1
ATOM 724 C CA . THR A 1 90 ? -2.208 -5.733 -1.043 1.00 88.88 90 THR A CA 1
ATOM 725 C C . THR A 1 90 ? -2.297 -6.692 -2.222 1.00 88.88 90 THR A C 1
ATOM 727 O O . THR A 1 90 ? -2.604 -6.280 -3.340 1.00 88.88 90 THR A O 1
ATOM 730 N N . ILE A 1 91 ? -2.036 -7.979 -1.990 1.00 89.31 91 ILE A N 1
ATOM 731 C CA . ILE A 1 91 ? -2.146 -9.000 -3.036 1.00 89.31 91 ILE A CA 1
ATOM 732 C C . ILE A 1 91 ? -3.623 -9.164 -3.408 1.00 89.31 91 ILE A C 1
ATOM 734 O O . ILE A 1 91 ? -4.443 -9.551 -2.581 1.00 89.31 91 ILE A O 1
ATOM 738 N N . SER A 1 92 ? -3.950 -8.890 -4.668 1.00 88.69 92 SER A N 1
ATOM 739 C CA . SER A 1 92 ? -5.293 -9.076 -5.230 1.00 88.69 92 SER A CA 1
ATOM 740 C C . SER A 1 92 ? -5.403 -10.341 -6.079 1.00 88.69 92 SER A C 1
ATOM 742 O O . SER A 1 92 ? -6.473 -10.940 -6.159 1.00 88.69 92 SER A O 1
ATOM 744 N N . ALA A 1 93 ? -4.306 -10.756 -6.716 1.00 87.94 93 ALA A N 1
ATOM 745 C CA . ALA A 1 93 ? -4.221 -11.990 -7.484 1.00 87.94 93 ALA A CA 1
ATOM 746 C C . ALA A 1 93 ? -2.763 -12.453 -7.610 1.00 87.94 93 ALA A C 1
ATOM 748 O O . ALA A 1 93 ? -1.825 -11.733 -7.263 1.00 87.94 93 ALA A O 1
ATOM 749 N N . TYR A 1 94 ? -2.575 -13.659 -8.135 1.00 87.94 94 TYR A N 1
ATOM 750 C CA . TYR A 1 94 ? -1.271 -14.180 -8.518 1.00 87.94 94 TYR A CA 1
ATOM 751 C C . TYR A 1 94 ? -1.362 -14.806 -9.908 1.00 87.94 94 TYR A C 1
ATOM 753 O O . TYR A 1 94 ? -2.248 -15.623 -10.158 1.00 87.94 94 TYR A O 1
ATOM 761 N N . ASP A 1 95 ? -0.435 -14.423 -10.774 1.00 90.06 95 ASP A N 1
ATOM 762 C CA . ASP A 1 95 ? -0.249 -14.937 -12.121 1.00 90.06 95 ASP A CA 1
ATOM 763 C C . ASP A 1 95 ? 1.114 -15.640 -12.218 1.00 90.06 95 ASP A C 1
ATOM 765 O O . ASP A 1 95 ? 2.109 -15.196 -11.642 1.00 90.06 95 ASP A O 1
ATOM 769 N N . THR A 1 96 ? 1.167 -16.774 -12.913 1.00 86.81 96 THR A N 1
ATOM 770 C CA . THR A 1 96 ? 2.388 -17.588 -12.997 1.00 86.81 96 THR A CA 1
ATOM 771 C C . THR A 1 96 ? 3.472 -16.980 -13.881 1.00 86.81 96 THR A C 1
ATOM 773 O O . THR A 1 96 ? 4.638 -17.309 -13.685 1.00 86.81 96 THR A O 1
ATOM 776 N N . GLU A 1 97 ? 3.107 -16.124 -14.837 1.00 88.69 97 GLU A N 1
ATOM 777 C CA . GLU A 1 97 ? 4.038 -15.466 -15.761 1.00 88.69 97 GLU A CA 1
ATOM 778 C C . GLU A 1 97 ? 4.384 -14.047 -15.293 1.00 88.69 97 GLU A C 1
ATOM 780 O O . GLU A 1 97 ? 5.540 -13.639 -15.372 1.00 88.69 97 GLU A O 1
ATOM 785 N N . MET A 1 98 ? 3.398 -13.311 -14.771 1.00 86.62 98 MET A N 1
ATOM 786 C CA . MET A 1 98 ? 3.539 -11.904 -14.375 1.00 86.62 98 MET A CA 1
ATOM 787 C C . MET A 1 98 ? 3.813 -11.696 -12.876 1.00 86.62 98 MET A C 1
ATOM 789 O O . MET A 1 98 ? 4.201 -10.602 -12.478 1.00 86.62 98 MET A O 1
ATOM 793 N N . GLY A 1 99 ? 3.622 -12.712 -12.029 1.00 90.06 99 GLY A N 1
ATOM 794 C CA . GLY A 1 99 ? 3.858 -12.620 -10.586 1.00 90.06 99 GLY A CA 1
ATOM 795 C C . GLY A 1 99 ? 2.638 -12.157 -9.781 1.00 90.06 99 GLY A C 1
ATOM 796 O O . GLY A 1 99 ? 1.494 -12.504 -10.073 1.00 90.06 99 GLY A O 1
ATOM 797 N N . TYR A 1 100 ? 2.866 -11.423 -8.695 1.00 89.69 100 TYR A N 1
ATOM 798 C CA . TYR A 1 100 ? 1.805 -10.958 -7.803 1.00 89.69 100 TYR A CA 1
ATOM 799 C C . TYR A 1 100 ? 1.135 -9.709 -8.357 1.00 89.69 100 TYR A C 1
ATOM 801 O O . TYR A 1 100 ? 1.799 -8.712 -8.623 1.00 89.69 100 TYR A O 1
ATOM 809 N N . ARG A 1 101 ? -0.195 -9.732 -8.451 1.00 93.12 101 ARG A N 1
ATOM 810 C CA . ARG A 1 101 ? -0.980 -8.539 -8.753 1.00 93.12 101 ARG A CA 1
ATOM 811 C C . ARG A 1 101 ? -1.305 -7.801 -7.462 1.00 93.12 101 ARG A C 1
ATOM 813 O O . ARG A 1 101 ? -1.989 -8.364 -6.603 1.00 93.12 101 ARG A O 1
ATOM 820 N N . LEU A 1 102 ? -0.893 -6.546 -7.341 1.00 92.50 102 LEU A N 1
ATOM 821 C CA . LEU A 1 102 ? -1.223 -5.691 -6.205 1.00 92.50 102 LEU A CA 1
ATOM 822 C C . LEU A 1 102 ? -2.349 -4.711 -6.539 1.00 92.50 102 LEU A C 1
ATOM 824 O O . LEU A 1 102 ? -2.452 -4.211 -7.659 1.00 92.50 102 LEU A O 1
ATOM 828 N N . ASP A 1 103 ? -3.213 -4.462 -5.562 1.00 91.62 103 ASP A N 1
ATOM 829 C CA . ASP A 1 103 ? -4.319 -3.507 -5.658 1.00 91.62 103 ASP A CA 1
ATOM 830 C C . ASP A 1 103 ? -4.616 -2.908 -4.275 1.00 91.62 103 ASP A C 1
ATOM 832 O O . ASP A 1 103 ? -4.086 -3.373 -3.259 1.00 91.62 103 ASP A O 1
ATOM 836 N N . PHE A 1 104 ? -5.473 -1.890 -4.220 1.00 89.00 104 PHE A N 1
ATOM 837 C CA . PHE A 1 104 ? -5.957 -1.374 -2.944 1.00 89.00 104 PHE A CA 1
ATOM 838 C C . PHE A 1 104 ? -6.816 -2.437 -2.237 1.00 89.00 104 PHE A C 1
ATOM 840 O O . PHE A 1 104 ? -7.609 -3.131 -2.878 1.00 89.00 104 PHE A O 1
ATOM 847 N N . PRO A 1 105 ? -6.703 -2.574 -0.906 1.00 82.19 105 PRO A N 1
ATOM 848 C CA . PRO A 1 105 ? -7.422 -3.601 -0.150 1.00 82.19 105 PRO A CA 1
ATOM 849 C C . PRO A 1 105 ? -8.941 -3.389 -0.154 1.00 82.19 105 PRO A C 1
ATOM 851 O O . PRO A 1 105 ? -9.704 -4.353 -0.090 1.00 82.19 105 PRO A O 1
ATOM 854 N N . ASN A 1 106 ? -9.390 -2.134 -0.213 1.00 80.06 106 ASN A N 1
ATOM 855 C CA . ASN A 1 106 ? -10.795 -1.756 -0.291 1.00 80.06 106 ASN A CA 1
ATOM 856 C C . ASN A 1 106 ? -10.951 -0.321 -0.836 1.00 80.06 106 ASN A C 1
ATOM 858 O O . ASN A 1 106 ? -9.977 0.424 -0.962 1.00 80.06 106 ASN A O 1
ATOM 862 N N . GLN A 1 107 ? -12.198 0.066 -1.133 1.00 78.88 107 GLN A N 1
ATOM 863 C CA . GLN A 1 107 ? -12.532 1.390 -1.675 1.00 78.88 107 GLN A CA 1
ATOM 864 C C . GLN A 1 107 ? -12.249 2.542 -0.702 1.00 78.88 107 GLN A C 1
ATOM 866 O O . GLN A 1 107 ? -12.014 3.657 -1.151 1.00 78.88 107 GLN A O 1
ATOM 871 N N . GLU A 1 108 ? -12.278 2.309 0.614 1.00 71.38 108 GLU A N 1
ATOM 872 C CA . GLU A 1 108 ? -11.956 3.350 1.600 1.00 71.38 108 GLU A CA 1
ATOM 873 C C . GLU A 1 108 ? -10.481 3.735 1.502 1.00 71.38 108 GLU A C 1
ATOM 875 O O . GLU A 1 108 ? -10.160 4.919 1.442 1.00 71.38 108 GLU A O 1
ATOM 880 N N . VAL A 1 109 ? -9.591 2.742 1.434 1.00 76.50 109 VAL A N 1
ATOM 881 C CA . VAL A 1 109 ? -8.152 2.979 1.290 1.00 76.50 109 VAL A CA 1
ATOM 882 C C . VAL A 1 109 ? -7.849 3.595 -0.072 1.00 76.50 109 VAL A C 1
ATOM 884 O O . VAL A 1 109 ? -7.074 4.541 -0.124 1.00 76.50 109 VAL A O 1
ATOM 887 N N . GLU A 1 110 ? -8.491 3.125 -1.147 1.00 83.88 110 GLU A N 1
ATOM 888 C CA . GLU A 1 110 ? -8.353 3.715 -2.488 1.00 83.88 110 GLU A CA 1
ATOM 889 C C . GLU A 1 110 ? -8.766 5.197 -2.494 1.00 83.88 110 GLU A C 1
ATOM 891 O O . GLU A 1 110 ? -7.956 6.065 -2.820 1.00 83.88 110 GLU A O 1
ATOM 896 N N . HIS A 1 111 ? -9.999 5.511 -2.085 1.00 80.12 111 HIS A N 1
ATOM 897 C CA . HIS A 1 111 ? -10.496 6.888 -2.083 1.00 80.12 111 HIS A CA 1
ATOM 898 C C . HIS A 1 111 ? -9.727 7.774 -1.106 1.00 80.12 111 HIS A C 1
ATOM 900 O O . HIS A 1 111 ? -9.301 8.855 -1.487 1.00 80.12 111 HIS A O 1
ATOM 906 N N . GLY A 1 112 ? -9.473 7.310 0.120 1.00 76.44 112 GLY A N 1
ATOM 907 C CA . GLY A 1 112 ? -8.707 8.070 1.106 1.00 76.44 112 GLY A CA 1
ATOM 908 C C . GLY A 1 112 ? -7.291 8.387 0.624 1.00 76.44 112 GLY A C 1
ATOM 909 O O . GLY A 1 112 ? -6.791 9.488 0.848 1.00 76.44 112 GLY A O 1
ATOM 910 N N . PHE A 1 113 ? -6.661 7.455 -0.093 1.00 79.62 113 PHE A N 1
ATOM 911 C CA . PHE A 1 113 ? -5.352 7.664 -0.695 1.00 79.62 113 PHE A CA 1
ATOM 912 C C . PHE A 1 113 ? -5.394 8.719 -1.807 1.00 79.62 113 PHE A C 1
ATOM 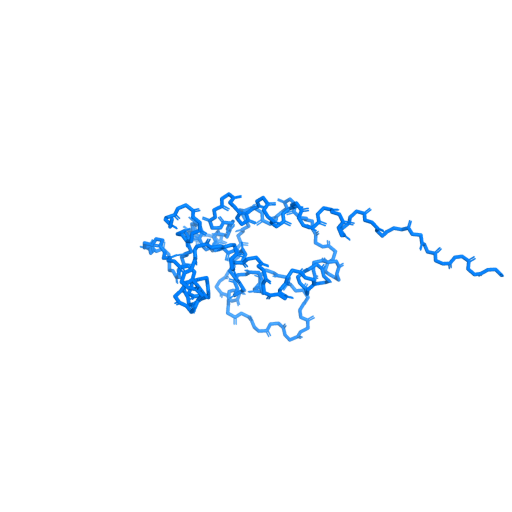914 O O . PHE A 1 113 ? -4.609 9.666 -1.759 1.00 79.62 113 PHE A O 1
ATOM 921 N N . PHE A 1 114 ? -6.326 8.620 -2.763 1.00 79.88 114 PHE A N 1
ATOM 922 C CA . PHE A 1 114 ? -6.447 9.600 -3.850 1.00 79.88 114 PHE A CA 1
ATOM 923 C C . PHE A 1 114 ? -6.923 10.979 -3.376 1.00 79.88 114 PHE A C 1
ATOM 925 O O . PHE A 1 114 ? -6.330 11.980 -3.775 1.00 79.88 114 PHE A O 1
ATOM 932 N N . ASP A 1 115 ? -7.921 11.051 -2.494 1.00 76.81 115 ASP A N 1
ATOM 933 C CA . ASP A 1 115 ? -8.462 12.309 -1.958 1.00 76.81 115 ASP A CA 1
ATOM 934 C C . ASP A 1 115 ? -7.413 13.086 -1.155 1.00 76.81 115 ASP A C 1
ATOM 936 O O . ASP A 1 115 ? -7.405 14.317 -1.145 1.00 76.81 115 ASP A O 1
ATOM 940 N N . PHE A 1 116 ? -6.496 12.379 -0.494 1.00 73.25 116 PHE A N 1
ATOM 941 C CA . PHE A 1 116 ? -5.399 13.001 0.235 1.00 73.25 116 PHE A CA 1
ATOM 942 C C . PHE A 1 116 ? -4.207 13.357 -0.652 1.00 73.25 116 PHE A C 1
ATOM 944 O O . PHE A 1 116 ? -3.562 14.384 -0.433 1.00 73.25 116 PHE A O 1
ATOM 951 N N . LEU A 1 117 ? -3.889 12.516 -1.640 1.00 73.06 117 LEU A N 1
ATOM 952 C CA . LEU A 1 117 ? -2.762 12.755 -2.535 1.00 73.06 117 LEU A CA 1
ATOM 953 C C . LEU A 1 117 ? -3.064 13.819 -3.574 1.00 73.06 117 L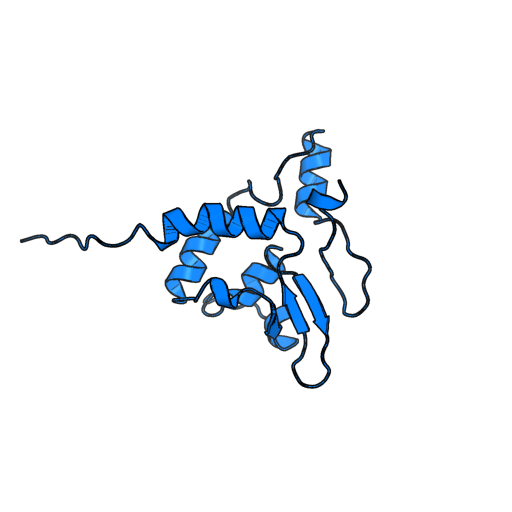EU A C 1
ATOM 955 O O . LEU A 1 117 ? -2.185 14.628 -3.830 1.00 73.06 117 LEU A O 1
ATOM 959 N N . MET A 1 118 ? -4.269 13.874 -4.147 1.00 71.69 118 MET A N 1
ATOM 960 C CA . MET A 1 118 ? -4.613 14.839 -5.199 1.00 71.69 118 MET A CA 1
ATOM 961 C C . MET A 1 118 ? -4.265 16.293 -4.826 1.00 71.69 118 MET A C 1
ATOM 963 O O . MET A 1 118 ? -3.602 16.956 -5.628 1.00 71.69 118 MET A O 1
ATOM 967 N N . PRO A 1 119 ? -4.609 16.796 -3.622 1.00 73.31 119 PRO A N 1
ATOM 968 C CA . PRO A 1 119 ? -4.213 18.134 -3.195 1.00 73.31 119 PRO A CA 1
ATOM 969 C C . PRO A 1 119 ? -2.707 18.305 -2.987 1.00 73.31 119 PRO A C 1
ATOM 971 O O . PRO A 1 119 ? -2.220 19.417 -3.071 1.00 73.31 119 PRO A O 1
ATOM 974 N N . LEU A 1 120 ? -1.948 17.253 -2.683 1.00 69.56 120 LEU A N 1
ATOM 975 C CA . LEU A 1 120 ? -0.510 17.362 -2.408 1.00 69.56 120 LEU A CA 1
ATOM 976 C C . LEU A 1 120 ? 0.351 17.120 -3.656 1.00 69.56 120 LEU A C 1
ATOM 978 O O . LEU A 1 120 ? 1.438 17.679 -3.769 1.00 69.56 120 LEU A O 1
ATOM 982 N N . TYR A 1 121 ? -0.151 16.320 -4.598 1.00 65.12 121 TYR A N 1
ATOM 983 C CA . TYR A 1 121 ? 0.463 16.034 -5.894 1.00 65.12 121 TYR A CA 1
ATOM 984 C C . TYR A 1 121 ? 0.219 17.162 -6.903 1.00 65.12 121 TYR A C 1
ATOM 986 O O . TYR A 1 121 ? 1.084 17.433 -7.724 1.00 65.12 121 TYR A O 1
ATOM 994 N N . GLY A 1 122 ? -0.941 17.830 -6.838 1.00 60.72 122 GLY A N 1
ATOM 995 C CA . GLY A 1 122 ? -1.309 18.913 -7.757 1.00 60.72 122 GLY A CA 1
ATOM 996 C C . GLY A 1 122 ? -0.904 20.330 -7.327 1.00 60.72 122 GLY A C 1
ATOM 997 O O . GLY A 1 122 ? -1.104 21.257 -8.103 1.00 60.72 122 GLY A O 1
ATOM 998 N N . VAL A 1 123 ? -0.378 20.531 -6.110 1.00 53.19 123 VAL A N 1
ATOM 999 C CA . VAL A 1 123 ? -0.130 21.877 -5.530 1.00 53.19 123 VAL A CA 1
ATOM 1000 C C . VAL A 1 123 ? 1.322 22.361 -5.660 1.00 53.19 123 VAL A C 1
ATOM 1002 O O . VAL A 1 123 ? 1.658 23.421 -5.147 1.00 53.19 123 VAL A O 1
ATOM 1005 N N . ILE A 1 124 ? 2.199 21.676 -6.393 1.00 48.09 124 ILE A N 1
ATOM 1006 C CA . ILE A 1 124 ? 3.579 22.160 -6.563 1.00 48.09 124 ILE A CA 1
ATOM 1007 C C . ILE A 1 124 ? 3.821 22.586 -8.008 1.00 48.09 124 ILE A C 1
ATOM 1009 O O . ILE A 1 124 ? 4.292 21.784 -8.797 1.00 48.09 124 ILE A O 1
ATOM 1013 N N . GLU A 1 125 ? 3.522 23.853 -8.306 1.00 45.81 125 GLU A N 1
ATOM 1014 C CA . GLU A 1 125 ? 4.470 24.786 -8.933 1.00 45.81 125 GLU A CA 1
ATOM 1015 C C . GLU A 1 125 ? 4.084 26.232 -8.559 1.00 45.81 125 GLU A C 1
ATOM 1017 O O . GLU A 1 125 ? 3.147 26.798 -9.108 1.00 45.81 125 GLU A O 1
ATOM 1022 N N . GLU A 1 126 ? 4.851 26.865 -7.673 1.00 37.12 126 GLU A N 1
ATOM 1023 C CA . GLU A 1 126 ? 5.573 28.059 -8.115 1.00 37.12 126 GLU A CA 1
ATOM 1024 C C . GLU A 1 126 ? 7.044 27.851 -7.734 1.00 37.12 126 GLU A C 1
ATOM 1026 O O . GLU A 1 126 ? 7.354 27.732 -6.544 1.00 37.12 126 GLU A O 1
ATOM 1031 N N . PRO A 1 127 ? 7.965 27.731 -8.707 1.00 44.50 127 PRO A N 1
ATOM 1032 C CA . PRO A 1 127 ? 9.374 27.902 -8.406 1.00 44.50 127 PRO A CA 1
ATOM 1033 C C . PRO A 1 127 ? 9.569 29.331 -7.899 1.00 44.50 127 PRO A C 1
ATOM 1035 O O . PRO A 1 127 ? 9.113 30.286 -8.530 1.00 44.50 127 PRO A O 1
ATOM 1038 N N . ASP A 1 128 ? 10.239 29.454 -6.757 1.00 46.97 128 ASP A N 1
ATOM 1039 C CA . ASP A 1 128 ? 10.663 30.727 -6.187 1.00 46.97 128 ASP A CA 1
ATOM 1040 C C . ASP A 1 128 ? 11.523 31.456 -7.229 1.00 46.97 128 ASP A C 1
ATOM 1042 O O . ASP A 1 128 ? 12.672 31.092 -7.495 1.00 46.97 128 ASP A O 1
ATOM 1046 N N . ASN A 1 129 ? 10.922 32.422 -7.921 1.00 48.66 129 ASN A N 1
ATOM 1047 C CA . ASN A 1 129 ? 11.607 33.264 -8.888 1.00 48.66 129 ASN A CA 1
ATOM 1048 C C . ASN A 1 129 ? 12.228 34.434 -8.127 1.00 48.66 129 ASN A C 1
ATOM 1050 O O . ASN A 1 129 ? 11.778 35.575 -8.246 1.00 48.66 129 ASN A O 1
ATOM 1054 N N . ASP A 1 130 ? 13.247 34.120 -7.331 1.00 48.53 130 ASP A N 1
ATOM 1055 C CA . ASP A 1 130 ? 14.119 35.118 -6.726 1.00 48.53 130 ASP A CA 1
ATOM 1056 C C . ASP A 1 130 ? 14.918 35.797 -7.857 1.00 48.53 130 ASP A C 1
ATOM 1058 O O . ASP A 1 130 ? 15.798 35.201 -8.490 1.00 48.53 130 ASP A O 1
ATOM 1062 N N . ARG A 1 131 ? 14.537 37.045 -8.151 1.00 41.06 131 ARG A N 1
ATOM 1063 C CA . ARG A 1 131 ? 15.264 38.012 -8.984 1.00 41.06 131 ARG A CA 1
ATOM 1064 C C . ARG A 1 131 ? 15.983 39.021 -8.107 1.00 41.06 131 ARG A C 1
ATOM 1066 O O . ARG A 1 131 ? 15.317 39.571 -7.204 1.00 41.06 131 ARG A O 1
#

Sequence (131 aa):
MKQQYDGYHFSKQGIGVYNPFSLLNAFKKKEISDYWFKTGTPTFLVKLLQAADYNLPQLKGIYVDESTLTSVDENHADPIPVLFQSGYLTISAYDTEMGYRLDFPNQEVEHGFFDFLMPLYGVIEEPDNDR

pLDDT: mean 72.47, std 13.84, range [37.12, 93.12]

Radius of gyration: 16.07 Å; chains: 1; bounding box: 33×56×38 Å

Foldseek 3Di:
DCQQFFQADPDQDDGTDGDPQQVVVCVVVVHRDNSLQPPPPLVVLLVLCVVLVHDLVQQAFAFDAPCLCVDPPVVSNDVNNVCSVSQQWHFPHADPVRGTTIHGRHPCSVCSNCVSNVCVVVVDDDDPPDD